Protein AF-A0A142XGJ0-F1 (afdb_monomer_lite)

Radius of gyration: 25.56 Å; chains: 1; bounding box: 68×27×65 Å

Secondary structure (DSSP, 8-state):
-HHHHHHHHHHHHHHHHHHHTT--SHHHHHHHHHHHHHHHHHHHHHHHHHHHHTT----HHHHHHHHHHHHHHHHHHHHHHHHHSPPPTHHHHHHHHT----------------------------

pLDDT: mean 83.49, std 16.26, range [52.62, 97.5]

Sequence (126 aa):
MLEILVLSVLSPNIAARARHKGRAVLPFVFLLLGYWAWGQLLGGFAGAAFAIMLGYEPDLLLAYVTSWVGAIAGTVVAFKKVNAVPVPTSHMSAAAATTTITPVTDRDNYEHDDHHDRDRGWGPIE

Structure (mmCIF, N/CA/C/O backbone):
data_AF-A0A142XGJ0-F1
#
_entry.id   AF-A0A142XGJ0-F1
#
loop_
_atom_site.group_PDB
_atom_site.id
_atom_site.type_symbol
_atom_site.label_atom_id
_atom_site.label_alt_id
_atom_site.label_comp_id
_atom_site.label_asym_id
_atom_site.label_entity_id
_atom_site.label_seq_id
_atom_site.pdbx_PDB_ins_code
_atom_site.Cartn_x
_atom_site.Cartn_y
_atom_site.Cartn_z
_atom_site.occupancy
_atom_site.B_iso_or_equiv
_atom_site.auth_seq_id
_atom_site.auth_comp_id
_atom_site.auth_asym_id
_atom_site.auth_atom_id
_atom_site.pdbx_PDB_model_num
ATOM 1 N N . MET A 1 1 ? -6.024 4.609 -11.786 1.00 72.44 1 MET A N 1
ATOM 2 C CA . MET A 1 1 ? -7.443 4.429 -11.386 1.00 72.44 1 MET A CA 1
ATOM 3 C C . MET A 1 1 ? -7.673 3.117 -10.636 1.00 72.44 1 MET A C 1
ATOM 5 O O . MET A 1 1 ? -8.437 3.122 -9.677 1.00 72.44 1 MET A O 1
ATOM 9 N N . LEU A 1 2 ? -7.013 2.012 -11.012 1.00 87.06 2 LEU A N 1
ATOM 10 C CA . LEU A 1 2 ? -7.140 0.723 -10.315 1.00 87.06 2 LEU A CA 1
ATOM 11 C C . LEU A 1 2 ? -6.609 0.774 -8.868 1.00 87.06 2 LEU A C 1
ATOM 13 O O . LEU A 1 2 ? -7.105 0.064 -7.999 1.00 87.06 2 LEU A O 1
ATOM 17 N N . GLU A 1 3 ? -5.668 1.680 -8.586 1.00 86.88 3 GLU A N 1
ATOM 18 C CA . GLU A 1 3 ? -5.119 1.925 -7.248 1.00 86.88 3 GLU A CA 1
ATOM 19 C C . GLU A 1 3 ? -6.199 2.322 -6.236 1.00 86.88 3 GLU A C 1
ATOM 21 O O . GLU A 1 3 ? -6.213 1.824 -5.113 1.00 86.88 3 GLU A O 1
ATOM 26 N N . ILE A 1 4 ? -7.124 3.201 -6.639 1.00 91.19 4 ILE A N 1
ATOM 27 C CA . ILE A 1 4 ? -8.203 3.671 -5.763 1.00 91.19 4 ILE A CA 1
ATOM 28 C C . ILE A 1 4 ? -9.118 2.500 -5.414 1.00 91.19 4 ILE A C 1
ATOM 30 O O . ILE A 1 4 ? -9.474 2.337 -4.255 1.00 91.19 4 ILE A O 1
ATOM 34 N N . LEU A 1 5 ? -9.426 1.638 -6.386 1.00 93.88 5 LEU A N 1
ATOM 35 C CA . LEU A 1 5 ? -10.258 0.456 -6.170 1.00 93.88 5 LEU A CA 1
ATOM 36 C C . LEU A 1 5 ? -9.607 -0.516 -5.174 1.00 93.88 5 LEU A C 1
ATOM 38 O O . LEU A 1 5 ? -10.267 -0.987 -4.247 1.00 93.88 5 LEU A O 1
ATOM 42 N N . VAL A 1 6 ? -8.298 -0.753 -5.300 1.00 93.06 6 VAL A N 1
ATOM 43 C CA . VAL A 1 6 ? -7.538 -1.584 -4.352 1.00 93.06 6 VAL A CA 1
ATOM 44 C C . VAL A 1 6 ? -7.555 -0.974 -2.945 1.00 93.06 6 VAL A C 1
ATOM 46 O O . VAL A 1 6 ? -7.833 -1.672 -1.966 1.00 93.06 6 VAL A O 1
ATOM 49 N N . LEU A 1 7 ? -7.336 0.338 -2.826 1.00 93.56 7 LEU A N 1
ATOM 50 C CA . LEU A 1 7 ? -7.404 1.044 -1.545 1.00 93.56 7 LEU A CA 1
ATOM 51 C C . LEU A 1 7 ? -8.815 1.038 -0.946 1.00 93.56 7 LEU A C 1
ATOM 53 O O . LEU A 1 7 ? -8.943 0.901 0.272 1.00 93.56 7 LEU A O 1
ATOM 57 N N . SER A 1 8 ? -9.868 1.127 -1.760 1.00 94.50 8 SER A N 1
ATOM 58 C CA . SER A 1 8 ? -11.261 1.030 -1.309 1.00 94.50 8 SER A CA 1
ATOM 59 C C . SER A 1 8 ? -11.579 -0.343 -0.717 1.00 94.50 8 SER A C 1
ATOM 61 O O . SER A 1 8 ? -12.298 -0.416 0.275 1.00 94.50 8 SER A O 1
ATOM 63 N N . VAL A 1 9 ? -11.003 -1.423 -1.257 1.00 96.19 9 VAL A N 1
ATOM 64 C CA . VAL A 1 9 ? -11.177 -2.789 -0.725 1.00 96.19 9 VAL A CA 1
ATOM 65 C C . VAL A 1 9 ? -10.317 -3.037 0.524 1.00 96.19 9 VAL A C 1
ATOM 67 O O . VAL A 1 9 ? -10.729 -3.739 1.451 1.00 96.19 9 VAL A O 1
ATOM 70 N N . LEU A 1 10 ? -9.122 -2.447 0.607 1.00 94.44 10 LEU A N 1
ATOM 71 C CA . LEU A 1 10 ? -8.202 -2.651 1.737 1.00 94.44 10 LEU A CA 1
ATOM 72 C C . LEU A 1 10 ? -8.501 -1.748 2.944 1.00 94.44 10 LEU A C 1
ATOM 74 O O . LEU A 1 10 ? -8.255 -2.152 4.085 1.00 94.44 10 LEU A O 1
ATOM 78 N N . SER A 1 11 ? -9.063 -0.559 2.721 1.00 95.69 11 SER A N 1
ATOM 79 C CA . SER A 1 11 ? -9.410 0.402 3.779 1.00 95.69 11 SER A CA 1
ATOM 80 C C . SER A 1 11 ? -10.336 -0.183 4.864 1.00 95.69 11 SER A C 1
ATOM 82 O O . SER A 1 11 ? -10.014 -0.045 6.047 1.00 95.69 11 SER A O 1
ATOM 84 N N . PRO A 1 12 ? -11.427 -0.905 4.538 1.00 96.50 12 PRO A N 1
ATOM 85 C CA . PRO A 1 12 ? -12.256 -1.569 5.546 1.00 96.50 12 PRO 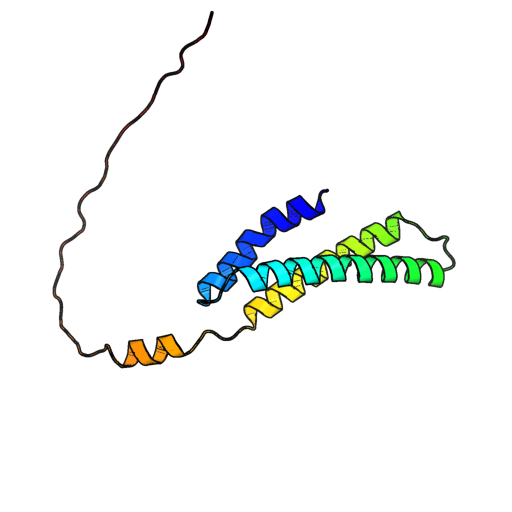A CA 1
ATOM 86 C C . PRO A 1 12 ? -11.487 -2.610 6.368 1.00 96.50 12 PRO A C 1
ATOM 88 O O . PRO A 1 12 ? -11.676 -2.7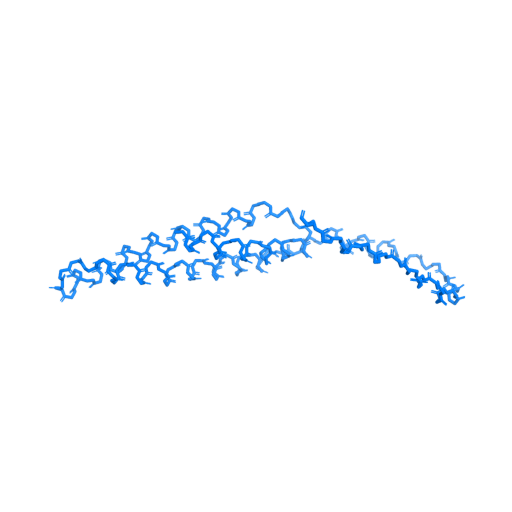08 7.580 1.00 96.50 12 PRO A O 1
ATOM 91 N N . ASN A 1 13 ? -10.571 -3.348 5.735 1.00 95.88 13 ASN A N 1
ATOM 92 C CA . ASN A 1 13 ? -9.798 -4.404 6.387 1.00 95.88 13 ASN A CA 1
ATOM 93 C C . ASN A 1 13 ? -8.822 -3.849 7.434 1.00 95.88 13 ASN A C 1
ATOM 95 O O . ASN A 1 13 ? -8.715 -4.388 8.539 1.00 95.88 13 ASN A O 1
ATOM 99 N N . ILE A 1 14 ? -8.117 -2.757 7.120 1.00 95.25 14 ILE A N 1
ATOM 100 C CA . ILE A 1 14 ? -7.216 -2.118 8.090 1.00 95.25 14 ILE A CA 1
ATOM 101 C C . ILE A 1 14 ? -8.003 -1.399 9.195 1.00 95.25 14 ILE A C 1
ATOM 103 O O . ILE A 1 14 ? -7.616 -1.450 10.365 1.00 95.25 14 ILE A O 1
ATOM 107 N N . ALA A 1 15 ? -9.151 -0.808 8.848 1.00 95.00 15 ALA A N 1
ATOM 108 C CA . ALA A 1 15 ? -10.058 -0.174 9.796 1.00 95.00 15 ALA A CA 1
ATOM 109 C C . ALA A 1 15 ? -10.622 -1.170 10.815 1.00 95.00 15 ALA A C 1
ATOM 111 O O . ALA A 1 15 ? -10.614 -0.881 12.013 1.00 95.00 15 ALA A O 1
ATOM 112 N N . ALA A 1 16 ? -11.057 -2.352 10.369 1.00 95.00 16 ALA A N 1
ATOM 113 C CA . ALA A 1 16 ? -11.534 -3.414 11.250 1.00 95.00 16 ALA A CA 1
ATOM 114 C C . ALA A 1 16 ? -10.458 -3.798 12.277 1.00 95.00 16 ALA A C 1
ATOM 116 O O . ALA A 1 16 ? -10.719 -3.800 13.480 1.00 95.00 16 ALA A O 1
ATOM 117 N N . ARG A 1 17 ? -9.209 -4.008 11.836 1.00 94.44 17 ARG A N 1
ATOM 118 C CA . ARG A 1 17 ? -8.085 -4.334 12.734 1.00 94.44 17 ARG A CA 1
ATOM 119 C C . ARG A 1 17 ? -7.795 -3.237 13.759 1.00 94.44 17 ARG A C 1
ATOM 121 O O . ARG A 1 17 ? -7.485 -3.550 14.905 1.00 94.44 17 ARG A O 1
ATOM 128 N N . ALA A 1 18 ? -7.903 -1.967 13.372 1.00 93.94 18 ALA A N 1
ATOM 129 C CA . ALA A 1 18 ? -7.753 -0.848 14.299 1.00 93.94 18 ALA A CA 1
ATOM 130 C C . ALA A 1 18 ? -8.893 -0.800 15.335 1.00 93.94 18 ALA A C 1
ATOM 132 O O . ALA A 1 18 ? -8.629 -0.628 16.529 1.00 93.94 18 ALA A O 1
ATOM 133 N N . ARG A 1 19 ? -10.143 -1.020 14.897 1.00 93.62 19 ARG A N 1
ATOM 134 C CA . ARG A 1 19 ? -11.328 -1.067 15.775 1.00 93.62 19 ARG A CA 1
ATOM 135 C C . ARG A 1 19 ? -11.254 -2.205 16.785 1.00 93.62 19 ARG A C 1
ATOM 137 O O . ARG A 1 19 ? -11.502 -1.964 17.961 1.00 93.62 19 ARG A O 1
ATOM 144 N N . HIS A 1 20 ? -10.826 -3.398 16.369 1.00 91.38 20 HIS A N 1
ATOM 145 C CA . HIS A 1 20 ? -10.618 -4.535 17.278 1.00 91.38 20 HIS A CA 1
ATOM 146 C C . HIS A 1 20 ? -9.614 -4.236 18.399 1.00 91.38 20 HIS A C 1
ATOM 148 O O . HIS A 1 20 ? -9.654 -4.867 19.449 1.00 91.38 20 HIS A O 1
ATOM 154 N N . LYS A 1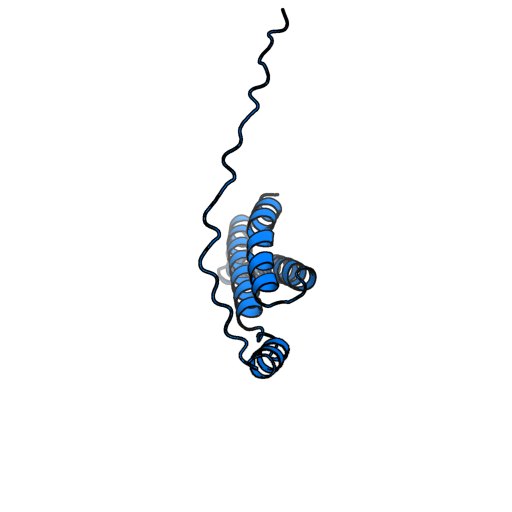 21 ? -8.727 -3.257 18.200 1.00 89.62 21 LYS A N 1
ATOM 155 C CA . LYS A 1 21 ? -7.751 -2.811 19.200 1.00 89.62 21 LYS A CA 1
ATOM 156 C C . LYS A 1 21 ? -8.213 -1.600 20.017 1.00 89.62 21 LYS A C 1
ATOM 158 O O . LYS A 1 21 ? -7.405 -1.040 20.757 1.00 89.62 21 LYS A O 1
ATOM 163 N N . GLY A 1 22 ? -9.461 -1.156 19.852 1.00 91.44 22 GLY A N 1
ATOM 164 C CA . GLY A 1 22 ? -10.001 0.030 20.523 1.00 91.44 22 GLY A CA 1
ATOM 165 C C . GLY A 1 22 ? -9.315 1.334 20.104 1.00 91.44 22 GLY A C 1
ATOM 166 O O . GLY A 1 22 ? -9.237 2.273 20.891 1.00 91.44 22 GLY A O 1
ATOM 167 N N . ARG A 1 23 ? -8.747 1.397 18.892 1.00 91.56 23 ARG A N 1
ATOM 168 C CA . ARG A 1 23 ? -8.032 2.584 18.397 1.00 91.56 23 ARG A CA 1
ATOM 169 C C . ARG A 1 23 ? -8.850 3.336 17.350 1.00 91.56 23 ARG A C 1
ATOM 171 O O . ARG A 1 23 ? -9.672 2.759 16.640 1.00 91.56 23 ARG A O 1
ATOM 178 N N . ALA A 1 24 ? -8.567 4.633 17.218 1.00 93.50 24 ALA A N 1
ATOM 179 C CA . ALA A 1 24 ? -9.126 5.463 16.157 1.00 93.50 24 ALA A CA 1
ATOM 180 C C . ALA A 1 24 ? -8.722 4.919 14.776 1.00 93.50 24 ALA A C 1
ATOM 182 O O . ALA A 1 24 ? -7.557 4.612 14.543 1.00 93.50 24 ALA A O 1
ATOM 183 N N . VAL A 1 25 ? -9.683 4.827 13.857 1.00 95.31 25 VAL A N 1
ATOM 184 C CA . VAL A 1 25 ? -9.500 4.234 12.518 1.00 95.31 25 VAL A CA 1
ATOM 185 C C . VAL A 1 25 ? -8.707 5.138 11.578 1.00 95.31 25 VAL A C 1
ATOM 187 O O . VAL A 1 25 ? -7.835 4.668 10.850 1.00 95.31 25 VAL A O 1
ATOM 190 N N . LEU A 1 26 ? -9.009 6.436 11.609 1.00 96.12 26 LEU A N 1
ATOM 191 C CA . LEU A 1 26 ? -8.493 7.436 10.677 1.00 96.12 26 LEU A CA 1
ATOM 192 C C . LEU A 1 26 ? -6.958 7.410 10.504 1.00 96.12 26 LEU A C 1
ATOM 194 O O . LEU A 1 26 ? -6.508 7.324 9.360 1.00 96.12 26 LEU A O 1
ATOM 198 N N . PRO A 1 27 ? -6.131 7.410 11.576 1.00 96.12 27 PRO A N 1
ATOM 199 C CA . PRO A 1 27 ? -4.676 7.406 11.418 1.00 96.12 27 PRO A CA 1
ATOM 200 C C . PRO A 1 27 ? -4.150 6.152 10.710 1.00 96.12 27 PRO A C 1
ATOM 202 O O . PRO A 1 27 ? -3.157 6.239 9.998 1.00 96.12 27 PRO A O 1
ATOM 205 N N . PHE A 1 28 ? -4.810 4.998 10.845 1.00 94.94 28 PHE A N 1
ATOM 206 C CA . PHE A 1 28 ? -4.385 3.771 10.164 1.00 94.94 28 PHE A CA 1
ATOM 207 C C . PHE A 1 28 ? -4.750 3.764 8.681 1.00 94.94 28 PHE A C 1
ATOM 209 O O . PHE A 1 28 ? -4.001 3.218 7.876 1.00 94.94 28 PHE A O 1
ATOM 216 N N . VAL A 1 29 ? -5.859 4.400 8.301 1.00 95.12 29 VAL A N 1
ATOM 217 C CA . VAL A 1 29 ? -6.204 4.589 6.884 1.00 95.12 29 VAL A CA 1
ATOM 218 C C . VAL A 1 29 ? -5.197 5.531 6.219 1.00 95.12 29 VAL A C 1
ATOM 220 O O . VAL A 1 29 ? -4.677 5.210 5.152 1.00 95.12 29 VAL A O 1
ATOM 223 N N . PHE A 1 30 ? -4.828 6.636 6.877 1.00 96.69 30 PHE A N 1
ATOM 224 C CA . PHE A 1 30 ? -3.756 7.512 6.387 1.00 96.69 30 PHE A CA 1
ATOM 225 C C . PHE A 1 30 ? -2.394 6.816 6.345 1.00 96.69 30 PHE A C 1
ATOM 227 O O . PHE A 1 30 ? -1.631 7.027 5.406 1.00 96.69 30 PHE A O 1
ATOM 234 N N . LEU A 1 31 ? -2.104 5.946 7.317 1.00 95.88 31 LEU A N 1
ATOM 235 C CA . LEU A 1 31 ? -0.905 5.111 7.307 1.00 95.88 31 LEU A CA 1
ATOM 236 C C . LEU A 1 31 ? -0.868 4.219 6.055 1.00 95.88 31 LEU A C 1
ATOM 238 O O . LEU A 1 31 ? 0.156 4.165 5.380 1.00 95.88 31 LEU A O 1
ATOM 242 N N . LEU A 1 32 ? -1.982 3.552 5.725 1.00 96.62 32 LEU A N 1
ATOM 243 C CA . LEU A 1 32 ? -2.101 2.731 4.517 1.00 96.62 32 LEU A CA 1
ATOM 244 C C . LEU A 1 32 ? -1.870 3.559 3.249 1.00 96.62 32 LEU A C 1
ATOM 246 O O . LEU A 1 32 ? -1.051 3.167 2.425 1.00 96.62 32 LEU A O 1
ATOM 250 N N . LEU A 1 33 ? -2.543 4.706 3.121 1.00 96.31 33 LEU A N 1
ATOM 251 C CA . LEU A 1 33 ? -2.373 5.632 1.995 1.00 96.31 33 LEU A CA 1
ATOM 252 C C . LEU A 1 33 ? -0.916 6.089 1.849 1.00 96.31 33 LEU A C 1
ATOM 254 O O . LEU A 1 33 ? -0.365 6.058 0.750 1.00 96.31 33 LEU A O 1
ATOM 258 N N . GLY A 1 34 ? -0.280 6.461 2.961 1.00 96.31 34 GLY A N 1
ATOM 259 C CA . GLY A 1 34 ? 1.110 6.902 2.986 1.00 96.31 34 GLY A CA 1
ATOM 260 C C . GLY A 1 34 ? 2.078 5.809 2.540 1.00 96.31 34 GLY A C 1
ATOM 261 O O . GLY A 1 34 ? 2.902 6.049 1.662 1.00 96.31 34 GLY A O 1
ATOM 262 N N . TYR A 1 35 ? 1.960 4.596 3.091 1.00 97.31 35 TYR A N 1
ATOM 263 C CA . TYR A 1 35 ? 2.809 3.470 2.685 1.00 97.31 35 TYR A CA 1
ATOM 264 C C . TYR A 1 35 ? 2.532 2.993 1.258 1.00 97.31 35 TYR A C 1
ATOM 266 O O . TYR A 1 35 ? 3.465 2.565 0.583 1.00 97.31 35 TYR A O 1
ATOM 274 N N . TRP A 1 36 ? 1.284 3.065 0.795 1.00 97.00 36 TRP A N 1
ATOM 275 C CA . TRP A 1 36 ? 0.924 2.745 -0.584 1.00 97.00 36 TRP A CA 1
ATOM 276 C C . TRP A 1 36 ? 1.615 3.701 -1.562 1.00 97.00 36 TRP A C 1
ATOM 278 O O . TRP A 1 36 ? 2.334 3.255 -2.457 1.00 97.00 36 TRP A O 1
ATOM 288 N N . ALA A 1 37 ? 1.456 5.012 -1.353 1.00 95.75 37 ALA A N 1
ATOM 289 C CA . ALA A 1 37 ? 2.055 6.039 -2.202 1.00 95.75 37 ALA A CA 1
ATOM 290 C C . ALA A 1 37 ? 3.591 5.993 -2.165 1.00 95.75 37 ALA A C 1
ATOM 292 O O . ALA A 1 37 ? 4.235 6.021 -3.214 1.00 95.75 37 ALA A O 1
ATOM 293 N N . TRP A 1 38 ? 4.186 5.844 -0.975 1.00 96.88 38 TRP A N 1
ATOM 294 C CA . TRP A 1 38 ? 5.636 5.681 -0.852 1.00 96.88 38 TRP A CA 1
ATOM 295 C C . TRP A 1 38 ? 6.142 4.405 -1.520 1.00 96.88 38 TRP A C 1
ATOM 297 O O . TRP A 1 38 ? 7.187 4.432 -2.166 1.00 96.88 38 TRP A O 1
ATOM 307 N N . GLY A 1 39 ? 5.402 3.303 -1.397 1.00 96.75 39 GLY A N 1
ATOM 308 C CA . GLY A 1 39 ? 5.724 2.043 -2.054 1.00 96.75 39 GLY A CA 1
ATOM 309 C C . GLY A 1 39 ? 5.768 2.180 -3.574 1.00 96.75 39 GLY A C 1
ATOM 310 O O . GLY A 1 39 ? 6.727 1.724 -4.191 1.00 96.75 39 GLY A O 1
ATOM 311 N N . GLN A 1 40 ? 4.789 2.866 -4.170 1.00 95.62 40 GLN A N 1
ATOM 312 C CA . GLN A 1 40 ? 4.788 3.146 -5.610 1.00 95.62 40 GLN A CA 1
ATOM 313 C C . GLN A 1 40 ? 5.975 3.997 -6.038 1.00 95.62 40 GLN A C 1
ATOM 315 O O . GLN A 1 40 ? 6.650 3.665 -7.012 1.00 95.62 40 GLN A O 1
ATOM 320 N N . LEU A 1 41 ? 6.250 5.076 -5.304 1.00 96.06 41 LEU A N 1
ATOM 321 C CA . LEU A 1 41 ? 7.321 5.998 -5.659 1.00 96.06 41 LEU A CA 1
ATOM 322 C C . LEU A 1 41 ? 8.690 5.310 -5.594 1.00 96.06 41 LEU A C 1
ATOM 324 O O . LEU A 1 41 ? 9.470 5.393 -6.541 1.00 96.06 41 LEU A O 1
ATOM 328 N N . LEU A 1 42 ? 8.959 4.576 -4.511 1.00 96.81 42 LEU A N 1
ATOM 329 C CA . LEU A 1 42 ? 10.205 3.826 -4.354 1.00 96.81 42 LEU A CA 1
ATOM 330 C C . LEU A 1 42 ? 10.305 2.671 -5.351 1.00 96.81 42 LEU A C 1
ATOM 332 O O . LEU A 1 42 ? 11.376 2.448 -5.905 1.00 96.81 42 LEU A O 1
ATOM 336 N N . GLY A 1 43 ? 9.207 1.957 -5.608 1.00 96.00 43 GLY A N 1
ATOM 337 C CA . GLY A 1 43 ? 9.174 0.865 -6.578 1.00 96.00 43 GLY A CA 1
ATOM 338 C C . GLY A 1 43 ? 9.427 1.347 -8.006 1.00 96.00 43 GLY A C 1
ATOM 339 O O . GLY A 1 43 ? 10.234 0.754 -8.719 1.00 96.00 43 GLY A O 1
ATOM 340 N N . GLY A 1 44 ? 8.801 2.452 -8.415 1.00 95.56 44 GLY A N 1
ATOM 341 C CA . GLY A 1 44 ? 9.027 3.060 -9.727 1.00 95.56 44 GLY A CA 1
ATOM 342 C C . GLY A 1 44 ? 10.459 3.566 -9.884 1.00 95.56 44 GLY A C 1
ATOM 343 O O . GLY A 1 44 ? 11.109 3.268 -10.886 1.00 95.56 44 GLY A O 1
ATOM 344 N N . PHE A 1 45 ? 10.989 4.244 -8.861 1.00 95.19 45 PHE A N 1
ATOM 345 C CA . PHE A 1 45 ? 12.381 4.691 -8.855 1.00 95.19 45 PHE A CA 1
ATOM 346 C C . PHE A 1 45 ? 13.366 3.515 -8.912 1.00 95.19 45 PHE A C 1
ATOM 348 O O . PHE A 1 45 ? 14.313 3.546 -9.693 1.00 95.19 45 PHE A O 1
ATOM 355 N N . ALA A 1 46 ? 13.122 2.453 -8.140 1.00 94.88 46 ALA A N 1
ATOM 356 C CA . ALA A 1 46 ? 13.952 1.252 -8.149 1.00 94.88 46 ALA A CA 1
ATOM 357 C C . ALA A 1 46 ? 13.935 0.547 -9.512 1.00 94.88 46 ALA A C 1
ATOM 359 O O . ALA A 1 46 ? 14.988 0.131 -9.985 1.00 94.88 46 ALA A O 1
ATOM 360 N N . GLY A 1 47 ? 12.774 0.450 -10.168 1.00 94.31 47 GLY A N 1
ATOM 361 C CA . GLY A 1 47 ? 12.671 -0.127 -11.512 1.00 94.31 47 GLY A CA 1
ATOM 362 C C . GLY A 1 47 ? 13.412 0.689 -12.564 1.00 94.31 47 GLY A C 1
ATOM 363 O O . GLY A 1 47 ? 14.167 0.125 -13.353 1.00 94.31 47 GLY A O 1
ATOM 364 N N . ALA A 1 48 ? 13.263 2.015 -12.532 1.00 93.44 48 ALA A N 1
ATOM 365 C CA . ALA A 1 48 ? 13.993 2.910 -13.426 1.00 93.44 48 ALA A CA 1
ATOM 366 C C . ALA A 1 48 ? 15.514 2.821 -13.204 1.00 93.44 48 ALA A C 1
ATOM 368 O O . ALA A 1 48 ? 16.273 2.677 -14.160 1.00 93.44 48 ALA A O 1
ATOM 369 N N . ALA A 1 49 ? 15.963 2.840 -11.945 1.00 93.75 49 ALA A N 1
ATOM 370 C CA . ALA A 1 49 ? 17.375 2.683 -11.604 1.00 93.75 49 ALA A CA 1
ATOM 371 C C . ALA A 1 49 ? 17.924 1.320 -12.058 1.00 93.75 49 ALA A C 1
ATOM 373 O O . ALA A 1 49 ? 19.027 1.249 -12.597 1.00 93.75 49 ALA A O 1
ATOM 374 N N . PHE A 1 50 ? 17.144 0.250 -11.893 1.00 94.25 50 PHE A N 1
ATOM 375 C CA . PHE A 1 50 ? 17.516 -1.094 -12.328 1.00 94.25 50 PHE A CA 1
ATOM 376 C C . PHE A 1 50 ? 17.640 -1.204 -13.856 1.00 94.25 50 PHE A C 1
ATOM 378 O O . PHE A 1 50 ? 18.607 -1.792 -14.335 1.00 94.25 50 PHE A O 1
ATOM 385 N N . ALA A 1 51 ? 16.732 -0.589 -14.625 1.00 93.50 51 ALA A N 1
ATOM 386 C CA . ALA A 1 51 ? 16.835 -0.532 -16.089 1.00 93.50 51 ALA A CA 1
ATOM 387 C C . ALA A 1 51 ? 18.138 0.146 -16.540 1.00 93.50 51 ALA A C 1
ATOM 389 O O . ALA A 1 51 ? 18.880 -0.411 -17.350 1.00 93.50 51 ALA A O 1
ATOM 390 N N . ILE A 1 52 ? 18.449 1.304 -15.943 1.00 93.31 52 ILE A N 1
ATOM 391 C CA . ILE A 1 52 ? 19.667 2.070 -16.238 1.00 93.31 52 ILE A CA 1
ATOM 392 C C . ILE A 1 52 ? 20.921 1.248 -15.910 1.00 93.31 52 ILE A C 1
ATOM 394 O O . ILE A 1 52 ? 21.862 1.221 -16.699 1.00 93.31 52 ILE A O 1
ATOM 398 N N . MET A 1 53 ? 20.936 0.541 -14.774 1.00 93.75 53 MET A N 1
ATOM 399 C CA . MET A 1 53 ? 22.067 -0.307 -14.373 1.00 93.75 53 MET A CA 1
ATOM 400 C C . MET A 1 53 ? 22.334 -1.464 -15.340 1.00 93.75 53 MET A C 1
ATOM 402 O O . MET A 1 53 ? 23.481 -1.882 -15.486 1.00 93.75 53 MET A O 1
ATOM 406 N N . LEU A 1 54 ? 21.298 -1.974 -16.003 1.00 94.06 54 LEU A N 1
ATOM 407 C CA . LEU A 1 54 ? 21.420 -3.032 -17.005 1.00 94.06 54 LEU A CA 1
ATOM 408 C C . LEU A 1 54 ? 21.752 -2.503 -18.409 1.00 94.06 54 LEU A C 1
ATOM 410 O O . LEU A 1 54 ? 21.906 -3.299 -19.332 1.00 94.06 54 LEU A O 1
ATOM 414 N N . GLY A 1 55 ? 21.869 -1.182 -18.580 1.00 92.44 55 GLY A N 1
ATOM 415 C CA . GLY A 1 55 ? 22.112 -0.551 -19.877 1.00 92.44 55 GLY A CA 1
ATOM 416 C C . GLY A 1 55 ? 20.907 -0.587 -20.819 1.00 92.44 55 GLY A C 1
ATOM 417 O O . GLY A 1 55 ? 21.070 -0.340 -22.012 1.00 92.44 55 GLY A O 1
ATOM 418 N N . TYR A 1 56 ? 19.711 -0.895 -20.308 1.00 90.31 56 TYR A N 1
ATOM 419 C CA . TYR A 1 56 ? 18.474 -0.801 -21.079 1.00 90.31 56 TYR A CA 1
ATOM 420 C C . TYR A 1 56 ? 17.962 0.639 -21.095 1.00 90.31 56 TYR A C 1
ATOM 422 O O . TYR A 1 56 ? 18.165 1.402 -20.146 1.00 90.31 56 TYR A O 1
ATOM 430 N N . GLU A 1 57 ? 17.260 1.008 -22.169 1.00 89.69 57 GLU A N 1
ATOM 431 C CA . GLU A 1 57 ? 16.496 2.252 -22.175 1.00 89.69 57 GLU A CA 1
ATOM 432 C C . GLU A 1 57 ? 15.438 2.226 -21.056 1.00 89.69 57 GLU A C 1
ATOM 434 O O . GLU A 1 57 ? 14.939 1.149 -20.711 1.00 89.69 57 GLU A O 1
ATOM 439 N N . PRO A 1 58 ? 15.097 3.385 -20.460 1.00 83.31 58 PRO A N 1
ATOM 440 C CA . PRO A 1 58 ? 14.096 3.457 -19.404 1.00 83.31 58 PRO A CA 1
ATOM 441 C C . PRO A 1 58 ? 12.739 2.937 -19.891 1.00 83.31 58 PRO A C 1
ATOM 443 O O . PRO A 1 58 ? 11.978 3.649 -20.545 1.00 83.31 58 PRO A O 1
ATOM 446 N N . ASP A 1 59 ? 12.426 1.688 -19.550 1.00 89.19 59 ASP A N 1
ATOM 447 C CA . ASP A 1 59 ? 11.146 1.079 -19.879 1.00 89.19 59 ASP A CA 1
ATOM 448 C C . ASP A 1 59 ? 10.095 1.464 -18.830 1.00 89.19 59 ASP A C 1
ATOM 450 O O . ASP A 1 59 ? 10.164 1.088 -17.651 1.00 89.19 59 ASP A O 1
ATOM 454 N N . LEU A 1 60 ? 9.091 2.217 -19.281 1.00 91.31 60 LEU A N 1
ATOM 455 C CA . LEU A 1 60 ? 7.945 2.616 -18.470 1.00 91.31 60 LEU A CA 1
ATOM 456 C C . LEU A 1 60 ? 7.177 1.405 -17.933 1.00 91.31 60 LEU A C 1
ATOM 458 O O . LEU A 1 60 ? 6.629 1.481 -16.831 1.00 91.31 60 LEU A O 1
ATOM 462 N N . LEU A 1 61 ? 7.154 0.290 -18.668 1.00 93.00 61 LEU A N 1
ATOM 463 C CA . LEU A 1 61 ? 6.486 -0.928 -18.228 1.00 93.00 61 LEU A CA 1
ATOM 464 C C . LEU A 1 61 ? 7.186 -1.519 -17.003 1.00 93.00 61 LEU A C 1
ATOM 466 O O . LEU A 1 61 ? 6.520 -1.864 -16.024 1.00 93.00 61 LEU A O 1
ATOM 470 N N . LEU A 1 62 ? 8.520 -1.580 -17.019 1.00 92.44 62 LEU A N 1
ATOM 471 C CA . LEU A 1 62 ? 9.290 -2.080 -15.885 1.00 92.44 62 LEU A CA 1
ATOM 472 C C . LEU A 1 62 ? 9.077 -1.202 -14.650 1.00 92.44 62 LEU A C 1
ATOM 474 O O . LEU A 1 62 ? 8.755 -1.727 -13.586 1.00 92.44 62 LEU A O 1
ATOM 478 N N . ALA A 1 63 ? 9.172 0.123 -14.804 1.00 92.25 63 ALA A N 1
ATOM 479 C CA . ALA A 1 63 ? 8.917 1.067 -13.717 1.00 92.25 63 ALA A CA 1
ATOM 480 C C . ALA A 1 63 ? 7.485 0.943 -13.160 1.00 92.25 63 ALA A C 1
ATOM 482 O O . ALA A 1 63 ? 7.270 1.066 -11.951 1.00 92.25 63 ALA A O 1
ATOM 483 N N . TYR A 1 64 ? 6.498 0.665 -14.017 1.00 92.88 64 TYR A N 1
ATOM 484 C CA . TYR A 1 64 ? 5.114 0.454 -13.599 1.00 92.88 64 TYR A CA 1
ATOM 485 C C . TYR A 1 64 ? 4.944 -0.841 -12.793 1.00 92.88 64 TYR A C 1
ATOM 487 O O . TYR A 1 64 ? 4.348 -0.827 -11.714 1.00 92.88 64 TYR A O 1
ATOM 495 N N . VAL A 1 65 ? 5.514 -1.953 -13.263 1.00 94.81 65 VAL A N 1
ATOM 496 C CA . VAL A 1 65 ? 5.445 -3.247 -12.564 1.00 94.81 65 VAL A CA 1
ATOM 497 C C . VAL A 1 65 ? 6.168 -3.181 -11.218 1.00 94.81 65 VAL A C 1
ATOM 499 O O . VAL A 1 65 ? 5.629 -3.629 -10.202 1.00 94.81 65 VAL A O 1
ATOM 502 N N . THR A 1 66 ? 7.356 -2.579 -11.161 1.00 95.94 66 THR A N 1
ATOM 503 C CA . THR A 1 66 ? 8.096 -2.440 -9.899 1.00 95.94 66 THR A CA 1
ATOM 504 C C . THR A 1 66 ? 7.412 -1.473 -8.933 1.00 95.94 66 THR A C 1
ATOM 506 O O . THR A 1 66 ? 7.412 -1.729 -7.728 1.00 95.94 66 THR A O 1
ATOM 509 N N . SER A 1 67 ? 6.772 -0.410 -9.433 1.00 95.62 67 SER A N 1
ATOM 510 C CA . SER A 1 67 ? 5.887 0.470 -8.650 1.00 95.62 67 SER A CA 1
ATOM 511 C C . SER A 1 67 ? 4.763 -0.321 -7.978 1.00 95.62 67 SER A C 1
ATOM 513 O O . SER A 1 67 ? 4.549 -0.193 -6.770 1.00 95.62 67 SER A O 1
ATOM 515 N N . TRP A 1 68 ? 4.098 -1.209 -8.720 1.00 95.31 68 TRP A N 1
ATOM 516 C CA . TRP A 1 68 ? 3.046 -2.073 -8.183 1.00 95.31 68 TRP A CA 1
A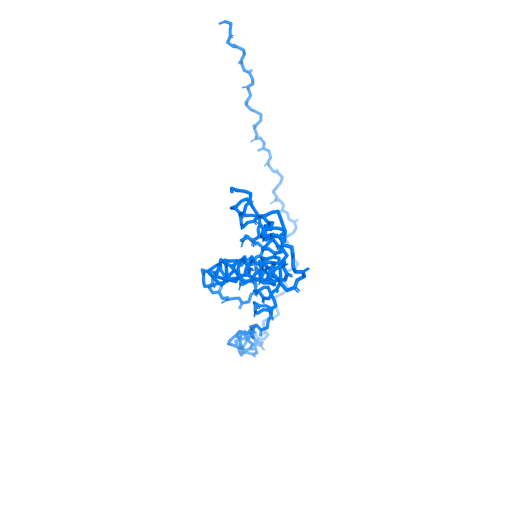TOM 517 C C . TRP A 1 68 ? 3.551 -3.005 -7.083 1.00 95.31 68 TRP A C 1
ATOM 519 O O . TRP A 1 68 ? 2.943 -3.090 -6.013 1.00 95.31 68 TRP A O 1
ATOM 529 N N . VAL A 1 69 ? 4.692 -3.659 -7.304 1.00 96.50 69 VAL A N 1
ATOM 530 C CA . VAL A 1 69 ? 5.328 -4.513 -6.287 1.00 96.50 69 VAL A CA 1
ATOM 531 C C . VAL A 1 69 ? 5.680 -3.699 -5.038 1.00 96.50 69 VAL A C 1
ATOM 533 O O . VAL A 1 69 ? 5.406 -4.135 -3.916 1.00 96.50 69 VAL A O 1
ATOM 536 N N . GLY A 1 70 ? 6.216 -2.490 -5.217 1.00 97.25 70 GLY A N 1
ATOM 537 C CA . GLY A 1 70 ? 6.507 -1.566 -4.126 1.00 97.25 70 GLY A CA 1
ATOM 538 C C . GLY A 1 70 ? 5.257 -1.159 -3.340 1.00 97.25 70 GLY A C 1
ATOM 539 O O . GLY A 1 70 ? 5.277 -1.168 -2.108 1.00 97.25 70 GLY A O 1
ATOM 54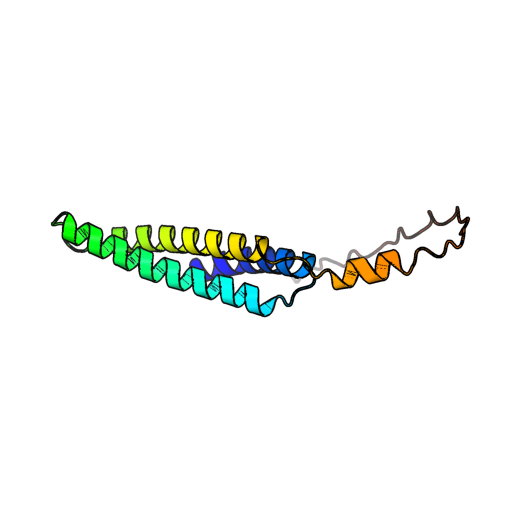0 N N . ALA A 1 71 ? 4.143 -0.875 -4.018 1.00 96.62 71 ALA A N 1
ATOM 541 C CA . ALA A 1 71 ? 2.858 -0.552 -3.390 1.00 96.62 71 ALA A CA 1
ATOM 542 C C . ALA A 1 71 ? 2.321 -1.710 -2.537 1.00 96.62 71 ALA A C 1
ATOM 544 O O . ALA A 1 71 ? 1.900 -1.518 -1.390 1.00 96.62 71 ALA A O 1
ATOM 545 N N . ILE A 1 72 ? 2.381 -2.933 -3.075 1.00 96.50 72 ILE A N 1
ATOM 546 C CA . ILE A 1 72 ? 1.980 -4.154 -2.366 1.00 96.50 72 ILE A CA 1
ATOM 547 C C . ILE A 1 72 ? 2.858 -4.340 -1.123 1.00 96.50 72 ILE A C 1
ATOM 549 O O . ILE A 1 72 ? 2.335 -4.546 -0.024 1.00 96.50 72 ILE A O 1
ATOM 553 N N . ALA A 1 73 ? 4.179 -4.191 -1.256 1.00 97.38 73 ALA A N 1
ATOM 554 C CA . ALA A 1 73 ? 5.104 -4.270 -0.128 1.00 97.38 73 ALA A CA 1
ATOM 555 C C . ALA A 1 73 ? 4.802 -3.202 0.942 1.00 97.38 73 ALA A C 1
ATOM 557 O O . ALA A 1 73 ? 4.722 -3.525 2.131 1.00 97.38 73 ALA A O 1
ATOM 558 N N . GLY A 1 74 ? 4.549 -1.954 0.534 1.00 96.69 74 GLY A N 1
ATOM 559 C CA . GLY A 1 74 ? 4.133 -0.870 1.429 1.00 96.69 74 GLY A CA 1
ATOM 560 C C . GLY A 1 74 ? 2.848 -1.205 2.191 1.00 96.69 74 GLY A C 1
ATOM 561 O O . GLY A 1 74 ? 2.784 -1.060 3.414 1.00 96.69 74 GLY A O 1
ATOM 562 N N . THR A 1 75 ? 1.855 -1.761 1.500 1.00 96.75 75 THR A N 1
ATOM 563 C CA . THR A 1 75 ? 0.599 -2.231 2.106 1.00 96.75 75 THR A CA 1
ATOM 564 C C . THR A 1 75 ? 0.858 -3.274 3.190 1.00 96.75 75 THR A C 1
ATOM 566 O O . THR A 1 75 ? 0.358 -3.151 4.311 1.00 96.75 75 THR A O 1
ATOM 569 N N . VAL A 1 76 ? 1.679 -4.286 2.892 1.00 97.50 76 VAL A N 1
ATOM 570 C CA . VAL A 1 76 ? 2.046 -5.331 3.859 1.00 97.50 76 VAL A CA 1
ATOM 571 C C . VAL A 1 76 ? 2.706 -4.715 5.094 1.00 97.50 76 VAL A C 1
ATOM 573 O O . VAL A 1 76 ? 2.360 -5.078 6.222 1.00 97.50 76 VAL A O 1
ATOM 576 N N . VAL A 1 77 ? 3.607 -3.745 4.913 1.00 97.38 77 VAL A N 1
ATOM 577 C CA . VAL A 1 77 ? 4.243 -3.026 6.027 1.00 97.38 77 VAL A CA 1
ATOM 578 C C . VAL A 1 77 ? 3.212 -2.262 6.862 1.00 97.38 77 VAL A C 1
ATOM 580 O O . VAL A 1 77 ? 3.254 -2.361 8.092 1.00 97.38 77 VAL A O 1
ATOM 583 N N . ALA A 1 78 ? 2.251 -1.576 6.238 1.00 96.69 78 ALA A N 1
ATOM 584 C CA . ALA A 1 78 ? 1.177 -0.882 6.949 1.00 96.69 78 ALA A CA 1
ATOM 585 C C . ALA A 1 78 ? 0.369 -1.850 7.832 1.00 96.69 78 ALA A C 1
ATOM 587 O O . ALA A 1 78 ? 0.205 -1.605 9.030 1.00 96.69 78 ALA A O 1
ATOM 588 N N . PHE A 1 79 ? -0.047 -3.001 7.291 1.00 96.12 79 PHE A N 1
ATOM 589 C CA . PHE A 1 79 ? -0.754 -4.031 8.064 1.00 96.12 79 PHE A CA 1
ATOM 590 C C . PHE A 1 79 ? 0.096 -4.605 9.203 1.00 96.12 79 PHE A C 1
ATOM 592 O O . PHE A 1 79 ? -0.417 -4.806 10.308 1.00 96.12 79 PHE A O 1
ATOM 599 N N . LYS A 1 80 ? 1.396 -4.830 8.977 1.00 96.88 80 LYS A N 1
ATOM 600 C CA . LYS A 1 80 ? 2.317 -5.268 10.039 1.00 96.88 80 LYS A CA 1
ATOM 601 C C . LYS A 1 80 ? 2.420 -4.228 11.154 1.00 96.88 80 LYS A C 1
ATOM 603 O O . LYS A 1 80 ? 2.402 -4.603 12.324 1.00 96.88 80 LYS A O 1
ATOM 608 N N . LYS A 1 81 ? 2.472 -2.936 10.820 1.00 94.81 81 LYS A N 1
ATOM 609 C CA . LYS A 1 81 ? 2.504 -1.850 11.811 1.00 94.81 81 LYS A CA 1
ATOM 610 C C . LYS A 1 81 ? 1.219 -1.790 12.629 1.00 94.81 81 LYS A C 1
ATOM 612 O O . LYS A 1 81 ? 1.310 -1.722 13.851 1.00 94.81 81 LYS A O 1
ATOM 617 N N . VAL A 1 82 ? 0.047 -1.914 12.004 1.00 94.19 82 VAL A N 1
ATOM 618 C CA . VAL A 1 82 ? -1.237 -1.983 12.734 1.00 94.19 82 VAL A CA 1
ATOM 619 C C . VAL A 1 82 ? -1.261 -3.183 13.677 1.00 94.19 82 VAL A C 1
ATOM 621 O O . VAL A 1 82 ? -1.648 -3.059 14.841 1.00 94.19 82 VAL A O 1
ATOM 624 N N . ASN A 1 83 ? -0.789 -4.342 13.215 1.00 93.31 83 ASN A N 1
ATOM 625 C CA . ASN A 1 83 ? -0.723 -5.558 14.022 1.00 93.31 83 ASN A CA 1
ATOM 626 C C . ASN A 1 83 ? 0.258 -5.442 15.199 1.00 93.31 83 ASN A C 1
ATOM 628 O O . ASN A 1 83 ? -0.023 -6.003 16.255 1.00 93.31 83 ASN A O 1
ATOM 632 N N . ALA A 1 84 ? 1.332 -4.665 15.065 1.00 93.94 84 ALA A N 1
ATOM 633 C CA . ALA A 1 84 ? 2.306 -4.432 16.130 1.00 93.94 84 ALA A CA 1
ATOM 634 C C . ALA A 1 84 ? 1.834 -3.441 17.212 1.00 93.94 84 ALA A C 1
ATOM 636 O O . ALA A 1 84 ? 2.433 -3.397 18.282 1.00 93.94 84 ALA A O 1
ATOM 637 N N . VAL A 1 85 ? 0.777 -2.648 16.971 1.00 91.75 85 VAL A N 1
ATOM 638 C CA . VAL A 1 85 ? 0.262 -1.706 17.984 1.00 91.75 85 VAL A CA 1
ATOM 639 C C . VAL A 1 85 ? -0.261 -2.469 19.212 1.00 91.75 85 VAL A C 1
ATOM 641 O O . VAL A 1 85 ? -1.171 -3.292 19.047 1.00 91.75 85 VAL A O 1
ATOM 644 N N . PRO A 1 86 ? 0.240 -2.184 20.431 1.00 87.44 86 PRO A N 1
ATOM 645 C CA . PRO A 1 86 ? -0.256 -2.800 21.657 1.00 87.44 86 PRO A CA 1
ATOM 646 C C . PRO A 1 86 ? -1.719 -2.444 21.936 1.00 87.44 86 PRO A C 1
ATOM 648 O O . PRO A 1 86 ? -2.157 -1.300 21.735 1.00 87.44 86 PRO A O 1
ATOM 651 N N . VAL A 1 87 ? -2.463 -3.429 22.439 1.00 86.38 87 VAL A N 1
ATOM 652 C CA . VAL A 1 87 ? -3.825 -3.228 22.945 1.00 86.38 87 VAL A CA 1
ATOM 653 C C . VAL A 1 87 ? -3.737 -2.412 24.243 1.00 86.38 87 VAL A C 1
ATOM 655 O O . VAL A 1 87 ? -2.911 -2.744 25.094 1.00 86.38 87 VAL A O 1
ATOM 658 N N . PRO A 1 88 ? -4.524 -1.333 24.413 1.00 79.19 88 PRO A N 1
ATOM 659 C CA . PRO A 1 88 ? -4.547 -0.577 25.663 1.00 79.19 88 PRO A CA 1
ATOM 660 C C . PRO A 1 88 ? -4.919 -1.475 26.855 1.00 79.19 88 PRO A C 1
ATOM 662 O O . PRO A 1 88 ? -6.020 -2.018 26.917 1.00 79.19 88 PRO A O 1
ATOM 665 N N . THR A 1 89 ? -4.021 -1.593 27.835 1.00 71.62 89 THR A N 1
ATOM 666 C CA . THR A 1 89 ? -4.223 -2.334 29.097 1.00 71.62 89 THR A CA 1
ATOM 667 C C . THR A 1 89 ? -5.265 -1.699 30.022 1.00 71.62 89 THR A C 1
ATOM 669 O O . THR A 1 89 ? -5.670 -2.318 31.004 1.00 71.62 89 THR A O 1
ATOM 672 N N . SER A 1 90 ? -5.757 -0.498 29.699 1.00 67.00 90 SER A N 1
ATOM 673 C CA . SER A 1 90 ? -6.808 0.199 30.451 1.00 67.00 90 SER A CA 1
ATOM 674 C C . SER A 1 90 ? -8.108 -0.605 30.568 1.00 67.00 90 SER A C 1
ATOM 676 O O . SER A 1 90 ? -8.847 -0.414 31.527 1.00 67.00 90 SER A O 1
ATOM 678 N N . HIS A 1 91 ? -8.364 -1.549 29.657 1.00 55.16 91 HIS A N 1
ATOM 679 C CA . HIS A 1 91 ? -9.515 -2.455 29.746 1.00 55.16 91 HIS A CA 1
ATOM 680 C C . HIS A 1 91 ? -9.268 -3.698 30.620 1.00 55.16 91 HIS A C 1
ATOM 682 O O . HIS A 1 91 ? -10.226 -4.312 31.077 1.00 55.16 91 HIS A O 1
ATOM 688 N N . MET A 1 92 ? -8.011 -4.063 30.902 1.00 58.12 92 MET A N 1
ATOM 689 C CA . MET A 1 92 ? -7.697 -5.233 31.740 1.00 58.12 92 MET A CA 1
ATOM 690 C C . MET A 1 92 ? -7.815 -4.914 33.238 1.00 58.12 92 MET A C 1
ATOM 692 O O . MET A 1 92 ? -8.207 -5.776 34.017 1.00 58.12 92 MET A O 1
ATOM 696 N N . SER A 1 93 ? -7.549 -3.663 33.635 1.00 58.00 93 SER A N 1
ATOM 697 C CA . SER A 1 93 ? -7.700 -3.210 35.028 1.00 58.00 93 SER A CA 1
ATOM 698 C C . SER A 1 93 ? -9.173 -3.113 35.461 1.00 58.00 93 SER A C 1
ATOM 700 O O . SER A 1 93 ? -9.524 -3.511 36.569 1.00 58.00 93 SER A O 1
ATOM 702 N N . ALA A 1 94 ? -10.069 -2.676 34.565 1.00 56.16 94 ALA A N 1
ATOM 703 C CA . ALA A 1 94 ? -11.501 -2.594 34.863 1.00 56.16 94 ALA A CA 1
ATOM 704 C C . ALA A 1 94 ? -12.164 -3.981 34.991 1.00 56.16 94 ALA A C 1
ATOM 706 O O . ALA A 1 94 ? -12.986 -4.181 35.877 1.00 56.16 94 ALA A O 1
ATOM 707 N N . ALA A 1 95 ? -11.762 -4.963 34.174 1.00 54.66 95 ALA A N 1
ATOM 708 C CA . ALA A 1 95 ? -12.281 -6.332 34.271 1.00 54.66 95 ALA A CA 1
ATOM 709 C C . ALA A 1 95 ? -11.872 -7.035 35.583 1.00 54.66 95 ALA A C 1
ATOM 711 O O . ALA A 1 95 ? -12.664 -7.780 36.156 1.00 54.66 95 ALA A O 1
ATOM 712 N N . ALA A 1 96 ? -10.671 -6.755 36.104 1.00 55.97 96 ALA A N 1
ATOM 713 C CA . ALA A 1 96 ? -10.236 -7.270 37.404 1.00 55.97 96 ALA A CA 1
ATOM 714 C C . ALA A 1 96 ? -10.984 -6.619 38.586 1.00 55.97 96 ALA A C 1
ATOM 716 O O . ALA A 1 96 ? -11.177 -7.259 39.616 1.00 55.97 96 ALA A O 1
ATOM 717 N N . ALA A 1 97 ? -11.446 -5.372 38.436 1.00 57.03 97 ALA A N 1
ATOM 718 C CA . ALA A 1 97 ? -12.195 -4.655 39.470 1.00 57.03 97 ALA A CA 1
ATOM 719 C C . ALA A 1 97 ? -13.702 -4.994 39.500 1.00 57.03 97 ALA A C 1
ATOM 721 O O . ALA A 1 97 ? -14.380 -4.669 40.472 1.00 57.03 97 ALA A O 1
ATOM 722 N N . THR A 1 98 ? -14.239 -5.660 38.472 1.00 55.22 98 THR A N 1
ATOM 723 C CA . THR A 1 98 ? -15.664 -6.043 38.374 1.00 55.22 98 THR A CA 1
ATOM 724 C C . THR A 1 98 ? -15.859 -7.562 38.454 1.00 55.22 98 THR A C 1
ATOM 726 O O . THR A 1 98 ? -16.740 -8.125 37.820 1.00 55.22 98 THR A O 1
ATOM 729 N N . THR A 1 99 ? -15.050 -8.249 39.267 1.00 57.50 99 THR A N 1
ATOM 730 C CA . THR A 1 99 ? -15.374 -9.603 39.760 1.00 57.50 99 THR A CA 1
ATOM 731 C C . THR A 1 99 ? -15.752 -9.533 41.241 1.00 57.50 99 THR A C 1
ATOM 733 O O . THR A 1 99 ? -15.229 -10.257 42.080 1.00 57.50 99 THR A O 1
ATOM 736 N N . THR A 1 100 ? -16.680 -8.637 41.582 1.00 57.78 100 THR A N 1
ATOM 737 C CA . THR A 1 100 ? -17.537 -8.846 42.754 1.00 57.78 100 THR A CA 1
ATOM 738 C C . THR A 1 100 ? -18.748 -9.606 42.245 1.00 57.78 100 THR A C 1
ATOM 740 O O . THR A 1 100 ? -19.632 -9.056 41.594 1.00 57.78 100 THR A O 1
ATOM 743 N N . ILE A 1 101 ? -18.695 -10.913 42.468 1.00 59.72 101 ILE A N 1
ATOM 744 C CA . ILE A 1 101 ? -19.675 -11.922 42.086 1.00 59.72 101 ILE A CA 1
ATOM 745 C C . ILE A 1 101 ? -21.069 -11.486 42.555 1.00 59.72 101 ILE A C 1
ATOM 747 O O . ILE A 1 101 ? -21.322 -11.401 43.754 1.00 59.72 101 ILE A O 1
ATOM 751 N N . THR A 1 102 ? -21.988 -11.270 41.617 1.00 58.12 102 THR A N 1
ATOM 752 C CA . THR A 1 102 ? -23.415 -11.495 41.869 1.00 58.12 102 THR A CA 1
ATOM 753 C C . THR A 1 102 ? -23.799 -12.756 41.097 1.00 58.12 102 THR A C 1
ATOM 755 O O . THR A 1 102 ? -23.633 -12.793 39.877 1.00 58.12 102 THR A O 1
ATOM 758 N N . PRO A 1 103 ? -24.226 -13.836 41.772 1.00 53.84 103 PRO A N 1
ATOM 759 C CA . PRO A 1 103 ? -24.708 -15.023 41.087 1.00 53.84 103 PRO A CA 1
ATOM 760 C C . PRO A 1 103 ? -26.084 -14.697 40.500 1.00 53.84 103 PRO A C 1
ATOM 762 O O . PRO A 1 103 ? -27.086 -14.723 41.208 1.00 53.84 103 PRO A O 1
ATOM 765 N N . VAL A 1 104 ? -26.130 -14.348 39.216 1.00 58.62 104 VAL A N 1
ATOM 766 C CA . VAL A 1 104 ? -27.389 -14.238 38.473 1.00 58.62 104 VAL A CA 1
ATOM 767 C C . VAL A 1 104 ? -27.695 -15.607 37.880 1.00 58.62 104 VAL A C 1
ATOM 769 O O . VAL A 1 104 ? -27.078 -16.048 36.912 1.00 58.62 104 VAL A O 1
ATOM 772 N N . THR A 1 105 ? -28.620 -16.310 38.521 1.00 66.19 105 THR A N 1
ATOM 773 C CA . THR A 1 105 ? -29.354 -17.433 37.942 1.00 66.19 105 THR A CA 1
ATOM 774 C C . THR A 1 105 ? -30.446 -16.882 37.025 1.00 66.19 105 THR A C 1
ATOM 776 O O . THR A 1 105 ? -31.437 -16.380 37.533 1.00 66.19 105 THR A O 1
ATOM 779 N N . ASP A 1 106 ? -30.249 -16.973 35.713 1.00 52.62 106 ASP A N 1
ATOM 780 C CA . ASP A 1 106 ? -31.271 -16.831 34.655 1.00 52.62 106 ASP A CA 1
ATOM 781 C C . ASP A 1 106 ? -30.591 -17.406 33.396 1.00 52.62 106 ASP A C 1
ATOM 783 O O . ASP A 1 106 ? -29.650 -16.811 32.882 1.00 52.62 106 ASP A O 1
ATOM 787 N N . ARG A 1 107 ? -30.811 -18.612 32.861 1.00 57.22 107 ARG A N 1
ATOM 788 C CA . ARG A 1 107 ? -31.989 -19.479 32.784 1.00 57.22 107 ARG A CA 1
ATOM 789 C C . ARG A 1 107 ? -33.263 -18.684 32.547 1.00 57.22 107 ARG A C 1
ATOM 791 O O . ARG A 1 107 ? -34.069 -18.601 33.449 1.00 57.22 107 ARG A O 1
ATOM 798 N N . ASP A 1 108 ? -33.344 -18.079 31.358 1.00 59.81 108 ASP A N 1
ATOM 799 C CA . ASP A 1 108 ? -34.531 -18.020 30.482 1.00 59.81 108 ASP A CA 1
ATOM 800 C C . ASP A 1 108 ? -34.454 -16.763 29.595 1.00 59.81 108 ASP A C 1
ATOM 802 O O . ASP A 1 108 ? -34.745 -15.664 30.041 1.00 59.81 108 ASP A O 1
ATOM 806 N N . ASN A 1 109 ? -33.986 -16.909 28.347 1.00 54.56 109 ASN A N 1
ATOM 807 C CA . ASN A 1 109 ? -34.319 -16.017 27.221 1.00 54.56 109 ASN A CA 1
ATOM 808 C C . ASN A 1 109 ? -33.764 -16.599 25.908 1.00 54.56 109 ASN A C 1
ATOM 810 O O . ASN A 1 109 ? -32.874 -16.053 25.258 1.00 54.56 109 ASN A O 1
ATOM 814 N N . TYR A 1 110 ? -34.286 -17.772 25.553 1.00 54.94 110 TYR A N 1
ATOM 815 C CA . TYR A 1 110 ? -34.393 -18.214 24.166 1.00 54.94 110 TYR A CA 1
ATOM 816 C C . TYR A 1 110 ? -35.845 -17.995 23.766 1.00 54.94 110 TYR A C 1
ATOM 818 O O . TYR A 1 110 ? -36.642 -18.915 23.887 1.00 54.94 110 TYR A O 1
ATOM 826 N N . GLU A 1 111 ? -36.214 -16.793 23.340 1.00 55.84 111 GLU A N 1
ATOM 827 C CA . GLU A 1 111 ? -37.500 -16.608 22.677 1.00 55.84 111 GLU A CA 1
ATOM 828 C C . GLU A 1 111 ? -37.501 -15.336 21.829 1.00 55.84 111 GLU A C 1
ATOM 830 O O . GLU A 1 111 ? -37.128 -14.266 22.295 1.00 55.84 111 GLU A O 1
ATOM 835 N N . HIS A 1 112 ? -37.967 -15.513 20.591 1.00 55.91 112 HIS A N 1
ATOM 836 C CA . HIS A 1 112 ? -38.582 -14.508 19.729 1.00 55.91 112 HIS A CA 1
ATOM 837 C C . HIS A 1 112 ? -37.704 -13.394 19.140 1.00 55.91 112 HIS A C 1
ATOM 839 O O . HIS A 1 112 ? -37.438 -12.381 19.771 1.00 55.91 112 HIS A O 1
ATOM 845 N N . ASP A 1 113 ? -37.373 -13.538 17.850 1.00 60.00 113 ASP A N 1
ATOM 846 C CA . ASP A 1 113 ? -38.011 -12.668 16.848 1.00 60.00 113 ASP A CA 1
ATOM 847 C C . ASP A 1 113 ? -37.814 -13.220 15.423 1.00 60.00 113 ASP A C 1
ATOM 849 O O . ASP A 1 113 ? -36.904 -12.848 14.681 1.00 60.00 113 ASP A O 1
ATOM 853 N N . ASP A 1 114 ? -38.719 -14.128 15.050 1.00 66.88 114 ASP A N 1
ATOM 854 C CA . ASP A 1 114 ? -39.075 -14.432 13.665 1.00 66.88 114 ASP A CA 1
ATOM 855 C C . ASP A 1 114 ? -40.198 -13.468 13.245 1.00 66.88 114 ASP A C 1
ATOM 857 O O . ASP A 1 114 ? -41.369 -13.736 13.501 1.00 66.88 114 ASP A O 1
ATOM 861 N N . HIS A 1 115 ? -39.881 -12.352 12.583 1.00 57.59 115 HIS A N 1
ATOM 862 C CA . HIS A 1 115 ? -40.881 -11.554 11.858 1.00 57.59 115 HIS A CA 1
ATOM 863 C C . HIS A 1 115 ? -40.258 -10.973 10.577 1.00 57.59 115 HIS A C 1
ATOM 865 O O . HIS A 1 115 ? -39.314 -10.192 10.624 1.00 57.59 115 HIS A O 1
ATOM 871 N N . HIS A 1 116 ? -40.580 -11.531 9.409 1.00 53.38 116 HIS A N 1
ATOM 872 C CA . HIS A 1 116 ? -41.748 -11.240 8.565 1.00 53.38 116 HIS A CA 1
ATOM 873 C C . HIS A 1 116 ? -41.699 -9.883 7.828 1.00 53.38 116 HIS A C 1
ATOM 875 O O . HIS A 1 116 ? -41.683 -8.812 8.423 1.00 53.38 116 HIS A O 1
ATOM 881 N N . ASP A 1 117 ? -41.805 -10.006 6.499 1.00 57.41 117 ASP A N 1
ATOM 882 C CA . ASP A 1 117 ? -42.388 -9.066 5.536 1.00 57.41 117 ASP A CA 1
ATOM 883 C C . ASP A 1 117 ? -41.527 -7.894 5.013 1.00 57.41 117 ASP A C 1
ATOM 885 O O . ASP A 1 117 ? -41.318 -6.877 5.670 1.00 57.41 117 ASP A O 1
ATOM 889 N N . ARG A 1 118 ? -41.213 -7.918 3.709 1.00 56.12 118 ARG A N 1
ATOM 890 C CA . ARG A 1 118 ? -42.116 -7.356 2.680 1.00 56.12 118 ARG A CA 1
ATOM 891 C C . ARG A 1 118 ? -41.512 -7.461 1.282 1.00 56.12 118 ARG A C 1
ATOM 893 O O . ARG A 1 118 ? -40.742 -6.607 0.842 1.00 56.12 118 ARG A O 1
ATOM 900 N N . ASP A 1 119 ? -42.026 -8.439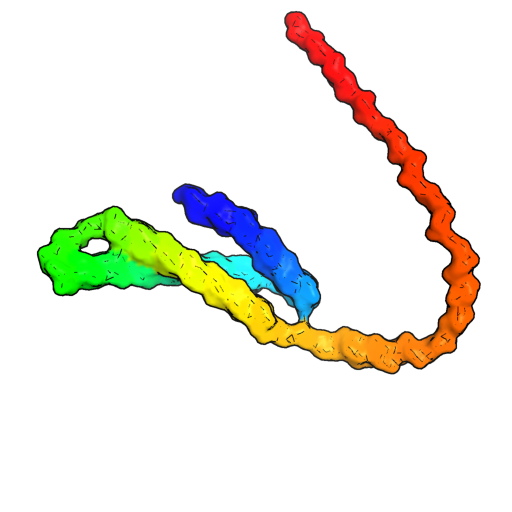 0.553 1.00 64.38 119 ASP A N 1
ATOM 901 C CA . ASP A 1 119 ? -42.252 -8.337 -0.880 1.00 64.38 119 ASP A CA 1
ATOM 902 C C . ASP A 1 119 ? -43.011 -7.038 -1.197 1.00 64.38 119 ASP A C 1
ATOM 904 O O . ASP A 1 119 ? -44.141 -6.820 -0.747 1.00 64.38 119 ASP A O 1
ATOM 908 N N . ARG A 1 120 ? -42.406 -6.152 -1.990 1.00 60.06 120 ARG A N 1
ATOM 909 C CA . ARG A 1 120 ? -43.133 -5.107 -2.718 1.00 60.06 120 ARG A CA 1
ATOM 910 C C . ARG A 1 120 ? -42.679 -5.080 -4.169 1.00 60.06 120 ARG A C 1
ATOM 912 O O . ARG A 1 120 ? -41.720 -4.410 -4.524 1.00 60.06 120 ARG A O 1
ATOM 919 N N . GLY A 1 121 ? -43.443 -5.812 -4.975 1.00 62.66 121 GLY A N 1
ATOM 920 C CA . GLY A 1 121 ? -44.123 -5.247 -6.138 1.00 62.66 121 GLY A CA 1
ATOM 921 C C . GLY A 1 121 ? -43.242 -4.833 -7.307 1.00 62.66 121 GLY A C 1
ATOM 922 O O . GLY A 1 121 ? -42.865 -3.673 -7.433 1.00 62.66 121 GLY A O 1
ATOM 923 N N . TRP A 1 122 ? -43.044 -5.778 -8.221 1.00 60.62 122 TRP A N 1
ATOM 924 C CA . TRP A 1 122 ? -42.837 -5.495 -9.635 1.00 60.62 122 TRP A CA 1
ATOM 925 C C . TRP A 1 122 ? -44.144 -4.964 -10.234 1.00 60.62 122 TRP A C 1
ATOM 927 O O . TRP A 1 122 ? -45.176 -5.626 -10.141 1.00 60.62 122 TRP A O 1
ATOM 937 N N . GLY A 1 123 ? -44.095 -3.795 -10.864 1.00 61.78 123 GLY A N 1
ATOM 938 C CA . GLY A 1 123 ? -45.129 -3.325 -11.782 1.00 61.78 123 GLY A CA 1
ATOM 939 C C . GLY A 1 123 ? -44.481 -3.018 -13.135 1.00 61.78 123 GLY A C 1
ATOM 940 O O . GLY A 1 123 ? -43.483 -2.296 -13.145 1.00 61.78 123 GLY A O 1
ATOM 941 N N . PRO A 1 124 ? -44.978 -3.565 -14.258 1.00 68.81 124 PRO A N 1
ATOM 942 C CA . PRO A 1 124 ? -44.523 -3.169 -15.584 1.00 68.81 124 PRO A CA 1
ATOM 943 C C . PRO A 1 124 ? -45.121 -1.807 -15.958 1.00 68.81 124 PRO A C 1
ATOM 945 O O . PRO A 1 124 ? -46.290 -1.538 -15.684 1.00 68.81 124 PRO A O 1
ATOM 948 N N . ILE A 1 125 ? -44.304 -0.954 -16.573 1.00 71.56 125 ILE A N 1
ATOM 949 C CA . ILE A 1 125 ? -44.756 0.268 -17.242 1.00 71.56 125 ILE A CA 1
ATOM 950 C C . ILE A 1 125 ? -44.847 -0.097 -18.724 1.00 71.56 125 ILE A C 1
ATOM 952 O O . ILE A 1 125 ? -43.819 -0.373 -19.344 1.00 71.56 125 ILE A O 1
ATOM 956 N N . GLU A 1 126 ? -46.080 -0.203 -19.218 1.00 74.94 126 GLU A N 1
ATOM 957 C CA . GLU A 1 126 ? -46.408 -0.254 -20.651 1.00 74.94 126 GLU A CA 1
ATOM 958 C C . GLU A 1 126 ? -46.080 1.074 -21.347 1.00 74.94 126 GLU A C 1
ATOM 960 O O . GLU A 1 126 ? -46.218 2.140 -20.696 1.00 74.94 126 GLU A O 1
#

Foldseek 3Di:
DVLVVVLVVCLVVQQVLCVVLVHDSVVLSVQLVVLLVVLLVVQLVVQQVVCVVVVHDRDPVSSRVSSVVRNVVSNVVSSVVSVPDDRPCPVVVVVVVPPPDDPDDDDDDPDDDDDDDDDDDDDDDD